Protein AF-A0A1Y5T0C6-F1 (afdb_monomer)

Radius of gyration: 20.42 Å; Cα contacts (8 Å, |Δi|>4): 173; chains: 1; bounding box: 46×63×39 Å

Sequence (103 aa):
MEWVVTASALERGVWTLRREDGETPPKIEIRHAHRHLSGIRTEIHGSALILSVELPREVLSDGLQSIHAVDGANGTTLASLHIAAGRATWPPSCRCYGMSSSF

Nearest PDB structures (foldseek):
  3rbs-assembly1_A  TM=3.785E-01  e=2.685E-02  Homo sapiens
  8bw0-assembly1_C  TM=4.000E-01  e=4.110E-01  Homo sapiens
  5iry-assembly1_B  TM=3.179E-01  e=2.515E-01  Homo sapiens
  4ymp-assembly1_A  TM=2.800E-01  e=3.892E-01  Bacillus anthracis

Organism: NCBI:txid315423

Structure (mmCIF, N/CA/C/O backbone):
data_AF-A0A1Y5T0C6-F1
#
_entry.id   AF-A0A1Y5T0C6-F1
#
loop_
_atom_site.group_PDB
_atom_site.id
_atom_site.type_symbol
_atom_site.label_atom_id
_atom_site.label_alt_id
_atom_site.label_comp_id
_atom_site.label_asym_id
_atom_site.label_entity_id
_atom_site.label_seq_id
_atom_site.pdbx_PDB_ins_code
_atom_site.Cartn_x
_atom_site.Cartn_y
_atom_site.Cartn_z
_atom_site.occupancy
_atom_site.B_iso_or_equiv
_atom_site.auth_seq_id
_atom_site.auth_comp_id
_atom_site.auth_asym_id
_atom_site.auth_atom_id
_atom_site.pdbx_PDB_model_num
ATOM 1 N N . MET A 1 1 ? -5.855 8.988 17.234 1.00 53.34 1 MET A N 1
ATOM 2 C CA . MET A 1 1 ? -5.560 7.541 17.230 1.00 53.34 1 MET A CA 1
ATOM 3 C C . MET A 1 1 ? -4.541 7.294 16.144 1.00 53.34 1 MET A C 1
ATOM 5 O O . MET A 1 1 ? -4.731 7.798 15.045 1.00 53.34 1 MET A O 1
ATOM 9 N N . GLU A 1 2 ? -3.454 6.611 16.477 1.00 63.22 2 GLU A N 1
ATOM 10 C CA . GLU A 1 2 ? -2.431 6.202 15.515 1.00 63.22 2 GLU A CA 1
ATOM 11 C C . GLU A 1 2 ? -2.986 5.058 14.662 1.00 63.22 2 GLU A C 1
ATOM 13 O O . GLU A 1 2 ? -3.586 4.120 15.190 1.00 63.22 2 GLU A O 1
ATOM 18 N N . TRP A 1 3 ? -2.870 5.167 13.342 1.00 70.50 3 TRP A N 1
ATOM 19 C CA . TRP A 1 3 ? -3.304 4.110 12.439 1.00 70.50 3 TRP A CA 1
ATOM 20 C C . TRP A 1 3 ? -2.139 3.147 12.217 1.00 70.50 3 TRP A C 1
ATOM 22 O O . TRP A 1 3 ? -1.104 3.552 11.698 1.00 70.50 3 TRP A O 1
ATOM 32 N N . VAL A 1 4 ? -2.296 1.883 12.612 1.00 78.06 4 VAL A N 1
ATOM 33 C CA . VAL A 1 4 ? -1.224 0.879 12.541 1.00 78.06 4 VAL A CA 1
ATOM 34 C C . VAL A 1 4 ? -1.656 -0.273 11.638 1.00 78.06 4 VAL A C 1
ATOM 36 O O . VAL A 1 4 ? -2.733 -0.844 11.814 1.00 78.06 4 VAL A O 1
ATOM 39 N N . VAL A 1 5 ? -0.809 -0.613 10.666 1.00 83.00 5 VAL A N 1
ATOM 40 C CA . VAL A 1 5 ? -0.978 -1.803 9.821 1.00 83.00 5 VAL A CA 1
ATOM 41 C C . VAL A 1 5 ? -0.591 -3.041 10.614 1.00 83.00 5 VAL A C 1
ATOM 43 O O . VAL A 1 5 ? 0.500 -3.100 11.175 1.00 83.00 5 VAL A O 1
ATOM 46 N N . THR A 1 6 ? -1.460 -4.049 10.625 1.00 87.25 6 THR A N 1
ATOM 47 C CA . THR A 1 6 ? -1.195 -5.336 11.282 1.00 87.25 6 THR A CA 1
ATOM 48 C C . THR A 1 6 ? -0.647 -6.384 10.318 1.00 87.25 6 THR A C 1
ATOM 50 O O . THR A 1 6 ? 0.097 -7.264 10.743 1.00 87.25 6 THR A O 1
ATOM 53 N N . ALA A 1 7 ? -0.961 -6.290 9.021 1.00 86.69 7 ALA A N 1
ATOM 54 C CA . ALA A 1 7 ? -0.344 -7.128 7.995 1.00 86.69 7 ALA A CA 1
ATOM 55 C C . ALA A 1 7 ? -0.292 -6.443 6.622 1.00 86.69 7 ALA A C 1
ATOM 57 O O . ALA A 1 7 ? -1.121 -5.592 6.301 1.00 86.69 7 ALA A O 1
ATOM 58 N N . SER A 1 8 ? 0.660 -6.859 5.785 1.00 90.62 8 SER A N 1
ATOM 59 C CA . SER A 1 8 ? 0.801 -6.393 4.402 1.00 90.62 8 SER A CA 1
ATOM 60 C C . SER A 1 8 ? 1.199 -7.536 3.472 1.00 90.62 8 SER A C 1
ATOM 62 O O . SER A 1 8 ? 2.104 -8.297 3.814 1.00 90.62 8 SER A O 1
ATOM 64 N N . ALA A 1 9 ? 0.589 -7.625 2.292 1.00 89.81 9 ALA A N 1
ATOM 65 C CA . ALA A 1 9 ? 0.890 -8.648 1.290 1.00 89.81 9 ALA A CA 1
ATOM 66 C C . ALA A 1 9 ? 0.854 -8.064 -0.127 1.00 89.81 9 ALA A C 1
ATOM 68 O O . ALA A 1 9 ? 0.048 -7.185 -0.408 1.00 89.81 9 ALA A O 1
ATOM 69 N N . LEU A 1 10 ? 1.715 -8.551 -1.023 1.00 88.25 10 LEU A N 1
ATOM 70 C CA . LEU A 1 10 ? 1.693 -8.214 -2.448 1.00 88.25 10 LEU A CA 1
ATOM 71 C C . LEU A 1 10 ? 1.466 -9.494 -3.251 1.00 88.25 10 LEU A C 1
ATOM 73 O O . LEU A 1 10 ? 2.343 -10.353 -3.305 1.00 88.25 10 LEU A O 1
ATOM 77 N N . GLU A 1 11 ? 0.318 -9.601 -3.913 1.00 88.50 11 GLU A N 1
ATOM 78 C CA . GLU A 1 11 ? -0.041 -10.776 -4.705 1.00 88.50 11 GLU A CA 1
ATOM 79 C C . GLU A 1 11 ? -0.582 -10.369 -6.071 1.00 88.50 11 GLU A C 1
ATOM 81 O O . GLU A 1 11 ? -1.512 -9.575 -6.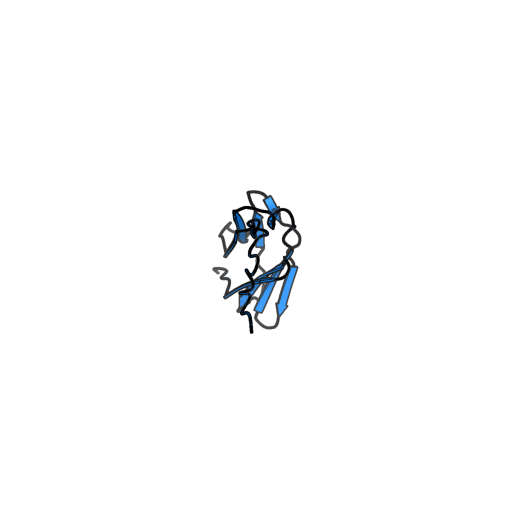176 1.00 88.50 11 GLU A O 1
ATOM 86 N N . ARG A 1 12 ? -0.011 -10.931 -7.146 1.00 86.44 12 ARG A N 1
ATOM 87 C CA . ARG A 1 12 ? -0.456 -10.692 -8.535 1.00 86.44 12 ARG A CA 1
ATOM 88 C C . ARG A 1 12 ? -0.607 -9.200 -8.894 1.00 86.44 12 ARG A C 1
ATOM 90 O O . ARG A 1 12 ? -1.495 -8.832 -9.653 1.00 86.44 12 ARG A O 1
ATOM 97 N N . GLY A 1 13 ? 0.266 -8.347 -8.352 1.00 85.94 13 GLY A N 1
ATOM 98 C CA . GLY A 1 13 ? 0.238 -6.897 -8.585 1.00 85.94 13 GLY A CA 1
ATOM 99 C C . GLY A 1 13 ? -0.767 -6.126 -7.725 1.00 85.94 13 GLY A C 1
ATOM 100 O O . GLY A 1 13 ? -0.892 -4.919 -7.891 1.00 85.94 13 GLY A O 1
ATOM 101 N N . VAL A 1 14 ? -1.452 -6.786 -6.791 1.00 90.00 14 VAL A N 1
ATOM 102 C CA . VAL A 1 14 ? -2.326 -6.144 -5.807 1.00 90.00 14 VAL A CA 1
ATOM 103 C C . VAL A 1 14 ? -1.604 -6.088 -4.473 1.00 90.00 14 VAL A C 1
ATOM 105 O O . VAL A 1 14 ? -1.229 -7.120 -3.915 1.00 90.00 14 VAL A O 1
ATOM 108 N N . TRP A 1 15 ? -1.385 -4.878 -3.971 1.00 92.31 15 TRP A N 1
ATOM 109 C CA . TRP A 1 15 ? -0.866 -4.660 -2.631 1.00 92.31 15 TRP A CA 1
ATOM 110 C C . TRP A 1 15 ? -2.024 -4.524 -1.650 1.00 92.31 15 TRP A C 1
ATOM 112 O O . TRP A 1 15 ? -2.878 -3.651 -1.807 1.00 92.31 15 TRP A O 1
ATOM 122 N N . THR A 1 16 ? -2.045 -5.386 -0.641 1.00 91.81 16 THR A N 1
ATOM 123 C CA . THR A 1 16 ? -3.076 -5.436 0.386 1.00 91.81 16 THR A CA 1
ATOM 124 C C . THR A 1 16 ? -2.492 -5.068 1.746 1.00 91.81 16 THR A C 1
ATOM 126 O O . THR A 1 16 ? -1.465 -5.608 2.158 1.00 91.81 16 THR A O 1
ATOM 129 N N . LEU A 1 17 ? -3.164 -4.167 2.459 1.00 90.56 17 LEU A N 1
ATOM 130 C CA . LEU A 1 17 ? -2.876 -3.777 3.835 1.00 90.56 17 LEU A CA 1
ATOM 131 C C . LEU A 1 17 ? -4.057 -4.164 4.716 1.00 90.56 17 LEU A C 1
ATOM 133 O O . LEU A 1 17 ? -5.204 -3.857 4.396 1.00 90.56 17 LEU A O 1
ATOM 137 N N . ARG A 1 18 ? -3.775 -4.815 5.839 1.00 89.81 18 ARG A N 1
ATOM 138 C CA . ARG A 1 18 ? -4.765 -5.204 6.838 1.00 89.81 18 ARG A CA 1
ATOM 139 C C . ARG A 1 18 ? -4.529 -4.423 8.118 1.00 89.81 18 ARG A C 1
ATOM 141 O O . ARG A 1 18 ? -3.389 -4.259 8.554 1.00 89.81 18 ARG A O 1
ATOM 148 N N . ARG A 1 19 ? -5.623 -3.996 8.732 1.00 85.69 19 ARG A N 1
ATOM 149 C CA . ARG A 1 19 ? -5.665 -3.448 10.082 1.00 85.69 19 ARG A CA 1
ATOM 150 C C . ARG A 1 19 ? -6.770 -4.145 10.872 1.00 85.69 19 ARG A C 1
ATOM 152 O O . ARG A 1 19 ? -7.854 -4.356 10.341 1.00 85.69 19 ARG A O 1
ATOM 159 N N . GLU A 1 20 ? -6.501 -4.450 12.135 1.00 85.62 20 GLU A N 1
ATOM 160 C CA . GLU A 1 20 ? -7.524 -4.879 13.097 1.00 85.62 20 GLU A CA 1
ATOM 161 C C . GLU A 1 20 ? -8.199 -3.657 13.752 1.00 85.62 20 GLU A C 1
ATOM 163 O O . GLU A 1 20 ? -7.611 -2.572 13.832 1.00 85.62 20 GLU A O 1
ATOM 168 N N . ASP A 1 21 ? -9.442 -3.830 14.198 1.00 78.31 21 ASP A N 1
ATOM 169 C CA . ASP A 1 21 ? -10.265 -2.812 14.872 1.00 78.31 21 ASP A CA 1
ATOM 170 C C . ASP A 1 21 ? -10.557 -1.570 14.009 1.00 78.31 21 ASP A C 1
ATOM 172 O O . ASP A 1 21 ? -10.407 -0.413 14.421 1.00 78.31 21 ASP A O 1
ATOM 176 N N . GLY A 1 22 ? -10.940 -1.807 12.753 1.00 64.75 22 GLY A N 1
ATOM 177 C CA . GLY A 1 22 ? -11.216 -0.761 11.773 1.00 64.75 22 GLY A CA 1
ATOM 178 C C . GLY A 1 22 ? -12.706 -0.482 11.589 1.00 64.75 22 GLY A C 1
ATOM 179 O O . GLY A 1 22 ? -13.316 -1.030 10.681 1.00 64.75 22 GLY A O 1
ATOM 180 N N . GLU A 1 23 ? -13.278 0.416 12.394 1.00 62.97 23 GLU A N 1
ATOM 181 C CA . GLU A 1 23 ? -14.681 0.853 12.242 1.00 62.97 23 GLU A CA 1
ATOM 182 C C . GLU A 1 23 ? -14.849 1.976 11.202 1.00 62.97 23 GLU A C 1
ATOM 184 O O . GLU A 1 23 ? -15.901 2.127 10.586 1.00 62.97 23 GLU A O 1
ATOM 189 N N . THR A 1 24 ? -13.805 2.782 10.979 1.00 67.56 24 THR A N 1
ATOM 190 C CA . THR A 1 24 ? -13.814 3.862 9.983 1.00 67.56 24 THR A CA 1
ATOM 191 C C . THR A 1 24 ? -12.511 3.859 9.187 1.00 67.56 24 THR A C 1
ATOM 193 O O . THR A 1 24 ? -11.430 3.957 9.783 1.00 67.56 24 THR A O 1
ATOM 196 N N . PRO A 1 25 ? -12.572 3.758 7.848 1.00 67.25 25 PRO A N 1
ATOM 197 C CA . PRO A 1 25 ? -11.381 3.854 7.025 1.00 67.25 25 PRO A CA 1
ATOM 198 C C . PRO A 1 25 ? -10.824 5.281 7.075 1.00 67.25 25 PRO A C 1
ATOM 200 O O . PRO A 1 25 ? -11.552 6.222 6.748 1.00 67.25 25 PRO A O 1
ATOM 203 N N . PRO A 1 26 ? -9.554 5.489 7.467 1.00 71.12 26 PRO A N 1
ATOM 204 C CA . PRO A 1 26 ? -8.937 6.796 7.290 1.00 71.12 26 PRO A CA 1
ATOM 205 C C . PRO A 1 26 ? -8.783 7.097 5.798 1.00 71.12 26 PRO A C 1
ATOM 207 O O . PRO A 1 26 ? -8.769 6.203 4.945 1.00 71.12 26 PRO A O 1
ATOM 210 N N . LYS A 1 27 ? -8.615 8.377 5.480 1.00 81.19 27 LYS A N 1
ATOM 211 C CA . LYS A 1 27 ? -8.243 8.795 4.134 1.00 81.19 27 LYS A CA 1
ATOM 212 C C . LYS A 1 27 ? -6.810 8.332 3.878 1.00 81.19 27 LYS A C 1
ATOM 214 O O . LYS A 1 27 ? -5.890 8.913 4.431 1.00 81.19 27 LYS A O 1
ATOM 219 N N . ILE A 1 28 ? -6.620 7.290 3.076 1.00 83.94 28 ILE A N 1
ATOM 220 C CA . ILE A 1 28 ? -5.285 6.769 2.752 1.00 83.94 28 ILE A CA 1
ATOM 221 C C . ILE A 1 28 ? -4.896 7.222 1.360 1.00 83.94 28 ILE A C 1
ATOM 223 O O . ILE A 1 28 ? -5.696 7.178 0.428 1.00 83.94 28 ILE A O 1
ATOM 227 N N . GLU A 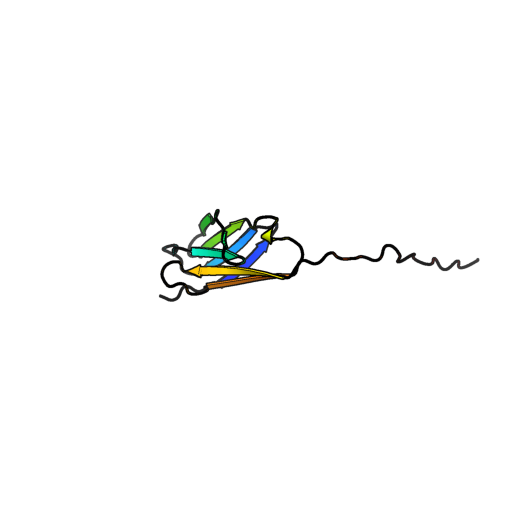1 29 ? -3.649 7.650 1.234 1.00 86.94 29 GLU A N 1
ATOM 228 C CA . GLU A 1 29 ? -3.018 7.983 -0.029 1.00 86.94 29 GLU A CA 1
ATOM 229 C C . GLU A 1 29 ? -1.873 7.010 -0.283 1.00 86.94 29 GLU A C 1
ATOM 231 O O . GLU A 1 29 ? -1.040 6.766 0.589 1.00 86.94 29 GLU A O 1
ATOM 236 N N . ILE A 1 30 ? -1.808 6.471 -1.498 1.00 88.12 30 ILE A N 1
ATOM 237 C CA . ILE A 1 30 ? -0.674 5.661 -1.929 1.00 88.12 30 ILE A CA 1
ATOM 238 C C . ILE A 1 30 ? 0.232 6.530 -2.781 1.00 88.12 30 ILE A C 1
ATOM 240 O O . ILE A 1 30 ? -0.214 7.133 -3.759 1.00 88.12 30 ILE A O 1
ATOM 244 N N . ARG A 1 31 ? 1.510 6.588 -2.413 1.00 87.62 31 ARG A N 1
ATOM 245 C CA . ARG A 1 31 ? 2.519 7.399 -3.088 1.00 87.62 31 ARG A CA 1
ATOM 246 C C . ARG A 1 31 ? 3.627 6.536 -3.667 1.00 87.62 31 ARG A C 1
ATOM 248 O O . ARG A 1 31 ? 4.171 5.676 -2.982 1.00 87.62 31 ARG A O 1
ATOM 255 N N . HIS A 1 32 ? 4.002 6.825 -4.908 1.00 85.81 32 HIS A N 1
ATOM 256 C CA . HIS A 1 32 ? 5.148 6.239 -5.604 1.00 85.81 32 HIS A CA 1
ATOM 257 C C . HIS A 1 32 ? 5.921 7.349 -6.318 1.00 85.81 32 HIS A C 1
ATOM 259 O O . HIS A 1 32 ? 5.330 8.079 -7.107 1.00 85.81 32 HIS A O 1
ATOM 265 N N . ALA A 1 33 ? 7.214 7.515 -6.014 1.00 75.38 33 ALA A N 1
ATOM 266 C CA . ALA A 1 33 ? 8.106 8.483 -6.673 1.00 75.38 33 ALA A CA 1
ATOM 267 C C . ALA A 1 33 ? 7.475 9.881 -6.916 1.00 75.38 33 ALA A C 1
ATOM 269 O O . ALA A 1 33 ? 7.543 10.429 -8.015 1.00 75.38 33 ALA A O 1
ATOM 270 N N . HIS A 1 34 ? 6.835 10.448 -5.882 1.00 74.56 34 HIS A N 1
ATOM 271 C CA . HIS A 1 34 ? 6.102 11.733 -5.888 1.00 74.56 34 HIS A CA 1
ATOM 272 C C . HIS A 1 34 ? 4.751 11.765 -6.626 1.00 74.56 34 HIS A C 1
ATOM 274 O O . HIS A 1 34 ? 4.128 12.822 -6.714 1.00 74.56 34 HIS A O 1
ATOM 280 N N . ARG A 1 35 ? 4.255 10.629 -7.118 1.00 81.50 35 ARG A N 1
ATOM 281 C CA . ARG A 1 35 ? 2.918 10.489 -7.710 1.00 81.50 35 ARG A CA 1
ATOM 282 C C . ARG A 1 35 ? 1.954 9.809 -6.754 1.00 81.50 35 ARG A C 1
ATOM 284 O O . ARG A 1 35 ? 2.345 8.955 -5.964 1.00 81.50 35 ARG A O 1
ATOM 291 N N . HIS A 1 36 ? 0.684 10.180 -6.869 1.00 83.00 36 HIS A N 1
ATOM 292 C CA . HIS A 1 36 ? -0.412 9.517 -6.175 1.00 83.00 36 HIS A CA 1
ATOM 293 C C . HIS A 1 36 ? -0.939 8.386 -7.057 1.00 83.00 36 HIS A C 1
ATOM 295 O O . HIS A 1 36 ? -1.212 8.604 -8.239 1.00 83.00 36 HIS A O 1
ATOM 301 N N . LEU A 1 37 ? -1.080 7.193 -6.486 1.00 82.69 37 LEU A N 1
ATOM 302 C CA . LEU A 1 37 ? -1.757 6.078 -7.135 1.00 82.69 37 LEU A CA 1
ATOM 303 C C . LEU A 1 37 ? -3.240 6.118 -6.757 1.00 82.69 37 LEU A C 1
ATOM 305 O 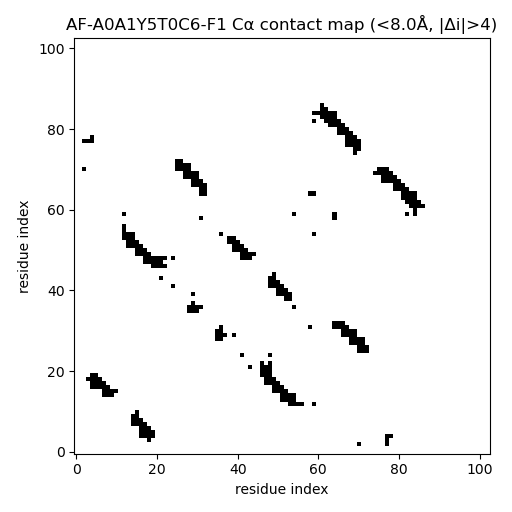O . LEU A 1 37 ? -3.596 6.212 -5.581 1.00 82.69 37 LEU A O 1
ATOM 309 N N . SER A 1 38 ? -4.102 6.088 -7.769 1.00 79.69 38 SER A N 1
ATOM 310 C CA . SER A 1 38 ? -5.551 5.955 -7.619 1.00 79.69 38 SER A CA 1
ATOM 311 C C . SER A 1 38 ? -5.960 4.476 -7.615 1.00 79.69 38 SER A C 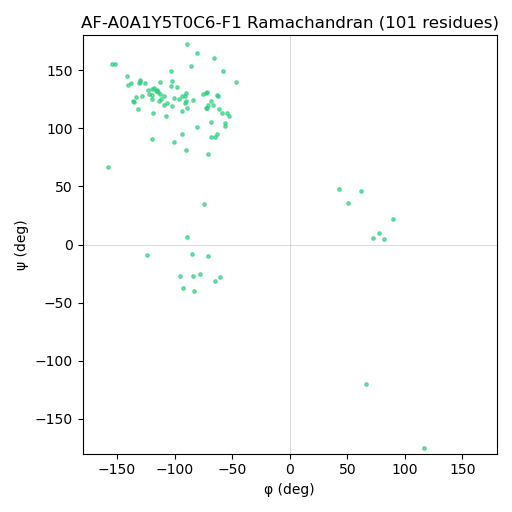1
ATOM 313 O O . SER A 1 38 ? -5.139 3.596 -7.858 1.00 79.69 38 SER A O 1
ATOM 315 N N . GLY A 1 39 ? -7.233 4.188 -7.325 1.00 79.56 39 GLY A N 1
ATOM 316 C CA . GLY A 1 39 ? -7.751 2.812 -7.354 1.00 79.56 39 GLY A CA 1
ATOM 317 C C . GLY A 1 39 ? -7.627 2.051 -6.032 1.00 79.56 39 GLY A C 1
ATOM 318 O O . GLY A 1 39 ? -7.658 0.824 -6.026 1.00 79.56 39 GLY A O 1
ATOM 319 N N . ILE A 1 40 ? -7.509 2.770 -4.913 1.00 85.31 40 ILE A N 1
ATOM 320 C CA . ILE A 1 40 ? -7.568 2.180 -3.574 1.00 85.31 40 ILE A CA 1
ATOM 321 C C . ILE A 1 40 ? -8.985 1.648 -3.349 1.00 85.31 40 ILE A C 1
ATOM 323 O O . ILE A 1 40 ? -9.955 2.407 -3.387 1.00 85.31 40 ILE A O 1
ATOM 327 N N . ARG A 1 41 ? -9.099 0.344 -3.114 1.00 88.62 41 ARG A N 1
ATOM 328 C CA . ARG A 1 41 ? -10.330 -0.310 -2.675 1.00 88.62 41 ARG A CA 1
ATOM 329 C C . ARG A 1 41 ? -10.236 -0.582 -1.188 1.00 88.62 41 ARG A C 1
ATOM 331 O O . ARG A 1 41 ? -9.185 -0.988 -0.697 1.00 88.62 41 ARG A O 1
ATOM 338 N N . THR A 1 42 ? -11.346 -0.400 -0.494 1.00 86.94 42 THR A N 1
ATOM 339 C CA . THR A 1 42 ? -11.416 -0.604 0.948 1.00 86.94 42 THR A CA 1
ATOM 340 C C . THR A 1 42 ? -12.580 -1.518 1.262 1.00 86.94 42 THR A C 1
ATOM 342 O O . THR A 1 42 ? -13.703 -1.261 0.835 1.00 86.94 42 THR A O 1
ATOM 345 N N . GLU A 1 43 ? -12.311 -2.570 2.020 1.00 88.69 43 GLU A N 1
ATOM 346 C CA . GLU A 1 43 ? -13.288 -3.569 2.426 1.00 88.69 43 GLU A CA 1
ATOM 347 C C . GLU A 1 43 ? -13.211 -3.779 3.935 1.00 88.69 43 GLU A C 1
ATOM 349 O O . GLU A 1 43 ? -12.129 -3.779 4.522 1.00 88.69 43 GLU A O 1
ATOM 354 N N . ILE A 1 44 ? -14.366 -3.967 4.567 1.00 86.38 44 ILE A N 1
ATOM 355 C CA . ILE A 1 44 ? -14.462 -4.290 5.991 1.00 86.38 44 ILE A CA 1
ATOM 356 C C . ILE A 1 44 ? -14.856 -5.761 6.098 1.00 86.38 44 ILE A C 1
ATOM 358 O O . ILE A 1 44 ? -15.896 -6.171 5.585 1.00 86.38 44 ILE A O 1
ATOM 362 N N . HIS A 1 45 ? -14.020 -6.547 6.768 1.00 84.81 45 HIS A N 1
ATOM 363 C CA . HIS A 1 45 ? -14.204 -7.977 7.002 1.00 84.81 45 HIS A CA 1
ATOM 364 C C . HIS A 1 45 ? -14.261 -8.230 8.510 1.00 84.81 45 HIS A C 1
ATOM 366 O O . HIS A 1 45 ? -13.237 -8.427 9.166 1.00 84.81 45 HIS A O 1
ATOM 372 N N . GLY A 1 46 ? -15.471 -8.198 9.074 1.00 85.56 46 GLY A N 1
ATOM 373 C CA . GLY A 1 46 ? -15.671 -8.284 10.523 1.00 85.56 46 GLY A CA 1
ATOM 374 C C . GLY A 1 46 ? -15.106 -7.051 11.231 1.00 85.56 46 GLY A C 1
ATOM 375 O O . GLY A 1 46 ? -15.533 -5.937 10.946 1.00 85.56 46 GLY A O 1
ATOM 376 N N . SER A 1 47 ? -14.140 -7.250 12.131 1.00 84.06 47 SER A N 1
ATOM 377 C CA . SER A 1 47 ? -13.393 -6.174 12.804 1.00 84.06 47 SER A CA 1
ATOM 378 C C . SER A 1 47 ? -12.202 -5.656 11.993 1.00 84.06 47 SER A C 1
ATOM 380 O O . SER A 1 47 ? -11.580 -4.668 12.384 1.00 84.06 47 SER A O 1
ATOM 382 N N . ALA A 1 48 ? -11.852 -6.312 10.884 1.00 86.12 48 ALA A N 1
ATOM 383 C CA . ALA A 1 48 ? -10.662 -5.981 10.119 1.00 86.12 48 ALA A CA 1
ATOM 384 C C . ALA A 1 48 ? -10.976 -5.080 8.924 1.00 86.12 48 ALA A C 1
ATOM 386 O O . ALA A 1 48 ? -11.894 -5.337 8.146 1.00 86.12 48 ALA A O 1
ATOM 387 N N . LEU A 1 49 ? -10.146 -4.060 8.736 1.00 88.31 49 LEU A N 1
ATOM 388 C CA . LEU A 1 49 ? -10.134 -3.216 7.552 1.00 88.31 49 LEU A CA 1
ATOM 389 C C . LEU A 1 49 ? -9.066 -3.721 6.584 1.00 88.31 49 LEU A C 1
ATOM 391 O O . LEU A 1 49 ? -7.893 -3.831 6.948 1.00 88.31 49 LEU A O 1
ATOM 395 N N . ILE A 1 50 ? -9.468 -3.995 5.349 1.00 90.12 50 ILE A N 1
ATOM 396 C CA . ILE A 1 50 ? -8.591 -4.426 4.266 1.00 90.12 50 ILE A CA 1
ATOM 397 C C . ILE A 1 50 ? -8.558 -3.335 3.201 1.00 90.12 50 ILE A C 1
ATOM 399 O O . ILE A 1 50 ? -9.585 -2.941 2.657 1.00 90.12 50 ILE A O 1
ATOM 403 N N . LEU A 1 51 ? -7.363 -2.854 2.887 1.00 89.81 51 LEU A N 1
ATOM 404 C CA . LEU A 1 51 ? -7.111 -1.909 1.806 1.00 89.81 51 LEU A CA 1
ATOM 405 C C . LEU A 1 51 ? -6.372 -2.639 0.703 1.00 89.81 51 LEU A C 1
ATOM 407 O O . LEU A 1 51 ? -5.345 -3.249 0.971 1.00 89.81 51 LEU A O 1
ATOM 411 N N . SER A 1 52 ? -6.873 -2.560 -0.519 1.00 91.56 52 SER A N 1
ATOM 412 C CA . SER A 1 52 ? -6.274 -3.195 -1.687 1.00 91.56 52 SER A CA 1
ATOM 413 C C . SER A 1 52 ? -5.987 -2.159 -2.758 1.00 91.56 52 SER A C 1
ATOM 415 O O . SER A 1 52 ? -6.827 -1.316 -3.070 1.00 91.56 52 SER A O 1
ATOM 417 N N . VAL A 1 53 ? -4.788 -2.220 -3.319 1.00 90.81 53 VAL A N 1
ATOM 418 C CA . VAL A 1 53 ? -4.286 -1.258 -4.296 1.00 90.81 53 VAL A CA 1
ATOM 419 C C . VAL A 1 53 ? -3.702 -2.033 -5.457 1.00 90.81 53 VAL A C 1
ATOM 421 O O . VAL A 1 53 ? -2.723 -2.761 -5.301 1.00 90.81 53 VAL A O 1
ATOM 424 N N . GLU A 1 54 ? -4.297 -1.867 -6.630 1.00 90.00 54 GLU A N 1
ATOM 425 C CA . GLU A 1 54 ? -3.722 -2.379 -7.869 1.00 90.00 54 GLU A CA 1
ATOM 426 C C . GLU A 1 54 ? -2.510 -1.519 -8.239 1.00 90.00 54 GLU A C 1
ATOM 428 O O . GLU A 1 54 ? -2.623 -0.312 -8.462 1.00 90.00 54 GLU A O 1
ATOM 433 N N . LEU A 1 55 ? -1.329 -2.136 -8.265 1.00 86.69 55 LEU A N 1
ATOM 434 C CA . LEU A 1 55 ? -0.101 -1.458 -8.642 1.00 86.69 55 LEU A CA 1
ATOM 435 C C . LEU A 1 55 ? 0.030 -1.451 -10.170 1.00 86.69 55 LEU A C 1
ATOM 437 O O . LEU A 1 55 ? 0.024 -2.521 -10.788 1.00 86.69 55 LEU A O 1
ATOM 441 N N . PRO A 1 56 ? 0.189 -0.270 -10.794 1.00 83.69 56 PRO A N 1
ATOM 442 C CA . PRO A 1 56 ? 0.422 -0.176 -12.226 1.00 83.69 56 PRO A CA 1
ATOM 443 C C . PRO A 1 56 ? 1.678 -0.950 -12.632 1.00 83.69 56 PRO A C 1
ATOM 445 O O . PRO A 1 56 ? 2.656 -1.019 -11.883 1.00 83.69 56 PRO A O 1
ATOM 448 N N . ARG A 1 57 ? 1.701 -1.488 -13.853 1.00 81.19 57 ARG A N 1
ATOM 449 C CA . ARG A 1 57 ? 2.856 -2.250 -14.356 1.00 81.19 57 ARG A CA 1
ATOM 450 C C . ARG A 1 57 ? 4.135 -1.408 -14.390 1.00 81.19 57 ARG A C 1
ATOM 452 O O . ARG A 1 57 ? 5.231 -1.942 -14.233 1.00 81.19 57 ARG A O 1
ATOM 459 N N . GLU A 1 58 ? 4.001 -0.097 -14.552 1.00 77.38 58 GLU A N 1
ATOM 460 C CA . GLU A 1 58 ? 5.109 0.859 -14.527 1.00 77.38 58 GLU A CA 1
ATOM 461 C C . GLU A 1 58 ? 5.768 0.918 -13.141 1.00 77.38 58 GLU A C 1
ATOM 463 O O . GLU A 1 58 ? 6.978 1.096 -13.040 1.00 77.38 58 GLU A O 1
ATOM 468 N N . VAL A 1 59 ? 4.990 0.704 -12.075 1.00 78.44 59 VAL A N 1
ATOM 469 C CA . VAL A 1 59 ? 5.472 0.624 -10.686 1.00 78.44 59 VAL A CA 1
ATOM 470 C C . VAL A 1 59 ? 6.116 -0.736 -10.394 1.00 78.44 59 VAL A C 1
ATOM 472 O O . VAL A 1 59 ? 6.985 -0.839 -9.536 1.00 78.44 59 VAL A O 1
ATOM 475 N N . LEU A 1 60 ? 5.726 -1.777 -11.131 1.00 76.25 60 LEU A N 1
ATOM 476 C CA . LEU A 1 60 ? 6.291 -3.129 -11.039 1.00 76.25 60 LEU A CA 1
ATOM 477 C C . LEU A 1 60 ? 7.495 -3.354 -11.976 1.00 76.25 60 LEU A C 1
ATOM 479 O O . LEU A 1 60 ? 7.950 -4.487 -12.127 1.00 76.25 60 LEU A O 1
ATOM 483 N N . SER A 1 61 ? 7.973 -2.309 -12.657 1.00 74.94 61 SER A N 1
ATOM 484 C CA . SER A 1 61 ? 9.064 -2.401 -13.636 1.00 74.94 61 SER A CA 1
ATOM 485 C C . SER A 1 61 ? 10.454 -2.427 -12.985 1.00 74.94 61 SER A C 1
ATOM 487 O O . SER A 1 61 ? 10.603 -2.096 -11.810 1.00 74.94 61 SER A O 1
ATOM 489 N N . ASP A 1 62 ? 11.463 -2.831 -13.771 1.00 63.66 62 ASP A N 1
ATOM 490 C CA . ASP A 1 62 ? 12.859 -3.020 -13.346 1.00 63.66 62 ASP A CA 1
ATOM 491 C C . ASP A 1 62 ? 13.408 -1.847 -12.507 1.00 63.66 62 ASP A C 1
ATOM 493 O O . ASP A 1 62 ? 13.180 -0.669 -12.794 1.00 63.66 62 ASP A O 1
ATOM 497 N N . GLY A 1 63 ? 14.180 -2.188 -11.477 1.00 75.06 63 GLY A N 1
ATOM 498 C CA . GLY A 1 63 ? 14.766 -1.276 -10.502 1.00 75.06 63 GLY A CA 1
ATOM 499 C C . GLY A 1 63 ? 14.253 -1.498 -9.077 1.00 75.06 63 GLY A C 1
ATOM 500 O O . GLY A 1 63 ? 13.501 -2.427 -8.785 1.00 75.06 63 GLY A O 1
ATOM 501 N N . LEU A 1 64 ? 14.690 -0.622 -8.170 1.00 81.69 64 LEU A N 1
ATOM 502 C CA . LEU A 1 64 ? 14.162 -0.539 -6.811 1.00 81.69 64 LEU A CA 1
ATOM 503 C C . LEU A 1 64 ? 13.053 0.514 -6.776 1.00 81.69 64 LEU A C 1
ATOM 505 O O . LEU A 1 64 ? 13.314 1.699 -6.976 1.00 81.69 64 LEU A O 1
ATOM 509 N N . GLN A 1 65 ? 11.828 0.077 -6.507 1.00 84.69 65 GL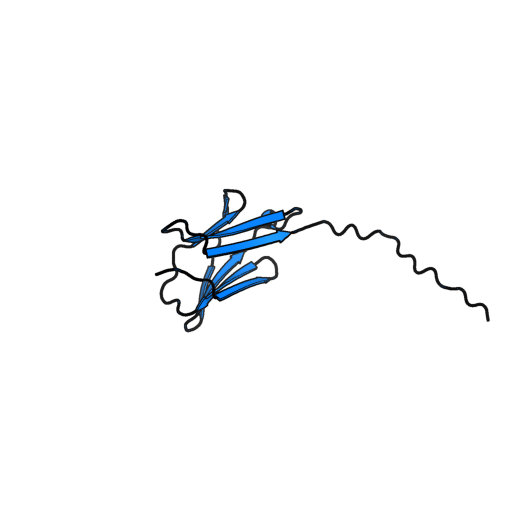N A N 1
ATOM 510 C CA . GLN A 1 65 ? 10.649 0.930 -6.425 1.00 84.69 65 GLN A CA 1
ATOM 511 C C . GLN A 1 65 ? 10.147 0.963 -4.982 1.00 84.69 65 GLN A C 1
ATOM 513 O O . GLN A 1 65 ? 9.960 -0.082 -4.361 1.00 84.69 65 GLN A O 1
ATOM 518 N N . SER A 1 66 ? 9.927 2.163 -4.449 1.00 87.69 66 SER A N 1
ATOM 519 C CA . SER A 1 66 ? 9.403 2.372 -3.095 1.00 87.69 66 SER A CA 1
ATOM 520 C C . SER A 1 66 ? 8.004 2.963 -3.174 1.00 87.69 66 SER A C 1
ATOM 522 O O . SER A 1 66 ? 7.789 3.997 -3.813 1.00 87.69 66 SER A O 1
ATOM 524 N N . ILE A 1 67 ? 7.056 2.294 -2.531 1.00 88.81 67 ILE A N 1
ATOM 525 C CA . ILE A 1 67 ? 5.652 2.682 -2.469 1.00 88.81 67 ILE A CA 1
ATOM 526 C C . ILE A 1 67 ? 5.304 2.897 -1.003 1.00 88.81 67 ILE A C 1
ATOM 528 O O . ILE A 1 67 ? 5.635 2.072 -0.155 1.00 88.81 67 ILE A O 1
ATOM 532 N N . HIS A 1 68 ? 4.624 3.995 -0.704 1.00 90.38 68 HIS A N 1
ATOM 533 C CA . HIS A 1 68 ? 4.266 4.368 0.657 1.00 90.38 68 HIS A CA 1
ATOM 534 C C . HIS A 1 68 ? 2.756 4.517 0.772 1.00 90.38 68 HIS A C 1
ATOM 536 O O . HIS A 1 68 ? 2.139 5.225 -0.022 1.00 90.38 68 HIS A O 1
ATOM 542 N N . ALA A 1 69 ? 2.171 3.871 1.774 1.00 88.56 69 ALA A N 1
ATOM 543 C CA . ALA A 1 69 ? 0.823 4.161 2.226 1.00 88.56 69 ALA A CA 1
ATOM 544 C C . ALA A 1 69 ? 0.908 5.235 3.305 1.00 88.56 69 ALA A C 1
ATOM 546 O O . ALA A 1 69 ? 1.619 5.067 4.296 1.00 88.56 69 ALA A O 1
ATOM 547 N N . VAL A 1 70 ? 0.213 6.342 3.091 1.00 88.62 70 VAL A N 1
ATOM 548 C CA . VAL A 1 70 ? 0.291 7.545 3.915 1.00 88.62 70 VAL A CA 1
ATOM 549 C C . VAL A 1 70 ? -1.110 7.911 4.384 1.00 88.62 70 VAL A C 1
ATOM 551 O O . VAL A 1 70 ? -2.070 7.827 3.617 1.00 88.62 70 VAL A O 1
ATOM 554 N N . ASP A 1 71 ? -1.237 8.325 5.638 1.00 85.12 71 ASP A N 1
ATOM 555 C CA . ASP A 1 71 ? -2.468 8.915 6.151 1.00 85.12 71 ASP A CA 1
ATOM 556 C C . ASP A 1 71 ? -2.633 10.320 5.557 1.00 85.12 71 ASP A C 1
ATOM 558 O O . ASP A 1 71 ? -1.813 11.214 5.753 1.00 85.12 71 ASP A O 1
ATOM 562 N N . GLY A 1 72 ? -3.700 10.515 4.791 1.00 80.44 72 GLY A N 1
ATOM 563 C CA . GLY A 1 72 ? -4.019 11.766 4.117 1.00 80.44 72 GLY A CA 1
ATOM 564 C C . GLY A 1 72 ? -4.464 12.887 5.059 1.00 80.44 72 GLY A C 1
ATOM 565 O O . GLY A 1 72 ? -4.593 14.021 4.602 1.00 80.44 72 GLY A O 1
ATOM 566 N N . ALA A 1 73 ? -4.717 12.611 6.343 1.00 81.62 73 ALA A N 1
ATOM 567 C CA . ALA A 1 73 ? -5.052 13.636 7.330 1.00 81.62 73 ALA A CA 1
ATOM 568 C C . ALA A 1 73 ? -3.808 14.322 7.916 1.00 81.62 73 ALA A C 1
ATOM 570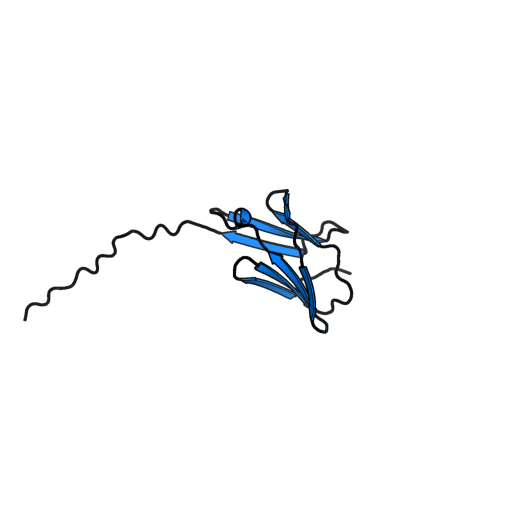 O O . ALA A 1 73 ? -3.821 15.534 8.126 1.00 81.62 73 ALA A O 1
ATOM 571 N N . ASN A 1 74 ? -2.743 13.563 8.189 1.00 81.31 74 ASN A N 1
ATOM 572 C CA . ASN A 1 74 ? -1.547 14.050 8.895 1.00 81.31 74 ASN A CA 1
ATOM 573 C C . ASN A 1 74 ? -0.230 13.843 8.122 1.00 81.31 74 ASN A C 1
ATOM 575 O O . ASN A 1 74 ? 0.798 14.378 8.528 1.00 81.31 74 ASN A O 1
ATOM 579 N N . GLY A 1 75 ? -0.242 13.108 7.010 1.00 81.56 75 GLY A N 1
ATOM 580 C CA . GLY A 1 75 ? 0.944 12.814 6.208 1.00 81.56 75 GLY A CA 1
ATOM 581 C C . GLY A 1 75 ? 1.856 11.727 6.784 1.00 81.56 75 GLY A C 1
ATOM 582 O O . GLY A 1 75 ? 2.960 11.544 6.273 1.00 81.56 75 GLY A O 1
ATOM 583 N N . THR A 1 76 ? 1.429 11.004 7.820 1.00 84.81 76 THR A N 1
ATOM 584 C CA . THR A 1 76 ? 2.212 9.930 8.437 1.00 84.81 76 THR A CA 1
ATOM 585 C C . THR A 1 76 ? 2.272 8.707 7.531 1.00 84.81 76 THR A C 1
ATOM 587 O O . THR A 1 76 ? 1.245 8.220 7.058 1.00 84.81 76 THR A O 1
ATOM 590 N N . THR A 1 77 ? 3.473 8.170 7.315 1.00 87.38 77 THR A N 1
ATOM 591 C CA . THR A 1 77 ? 3.648 6.896 6.610 1.00 87.38 77 THR A CA 1
ATOM 592 C C . THR A 1 77 ? 3.173 5.745 7.487 1.00 87.38 77 THR A C 1
ATOM 594 O O . THR A 1 77 ? 3.715 5.507 8.561 1.00 87.38 77 THR A O 1
ATOM 597 N N . LEU A 1 78 ? 2.184 5.011 6.994 1.00 86.69 78 LEU A N 1
ATOM 598 C CA . LEU A 1 78 ? 1.545 3.893 7.677 1.00 86.69 78 LEU A CA 1
ATOM 599 C C . LEU A 1 78 ? 2.193 2.552 7.327 1.00 86.69 78 LEU A C 1
ATOM 601 O O . LEU A 1 78 ? 2.324 1.671 8.170 1.00 86.69 78 LEU A O 1
ATOM 605 N N . ALA A 1 79 ? 2.592 2.396 6.064 1.00 87.38 79 ALA A N 1
ATOM 606 C CA . ALA A 1 79 ? 3.320 1.234 5.574 1.00 87.38 79 ALA A CA 1
ATOM 607 C C . ALA A 1 79 ? 4.159 1.604 4.354 1.00 87.38 79 ALA A C 1
ATOM 609 O O . ALA A 1 79 ? 3.852 2.551 3.628 1.00 87.38 79 ALA A O 1
ATOM 610 N N . SER A 1 80 ? 5.214 0.831 4.118 1.00 88.69 80 SER A N 1
ATOM 611 C CA . SER A 1 80 ? 6.057 0.962 2.933 1.00 88.69 80 SER A CA 1
ATOM 612 C C . SER A 1 80 ? 6.257 -0.401 2.288 1.00 88.69 80 SER A C 1
ATOM 614 O O . SER A 1 80 ? 6.450 -1.398 2.979 1.00 88.69 80 SER A O 1
ATOM 616 N N . LEU A 1 81 ? 6.212 -0.434 0.963 1.00 87.69 81 LEU A N 1
ATOM 617 C CA . LEU A 1 81 ? 6.500 -1.596 0.140 1.00 87.69 81 LEU A CA 1
ATOM 618 C C . LEU A 1 81 ? 7.682 -1.258 -0.762 1.00 87.69 81 LEU A C 1
ATOM 62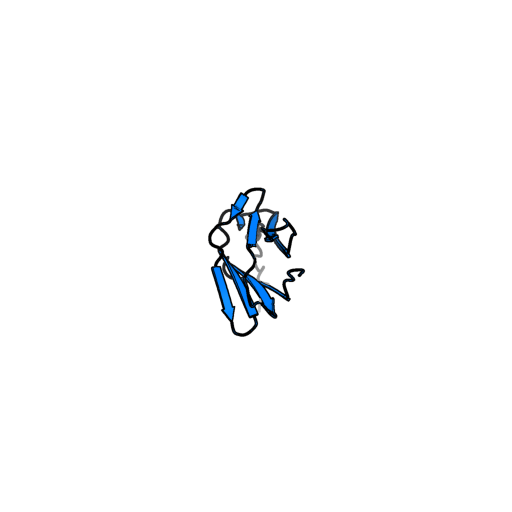0 O O . LEU A 1 81 ? 7.646 -0.283 -1.512 1.00 87.69 81 LEU A O 1
ATOM 624 N N . HIS A 1 82 ? 8.717 -2.089 -0.698 1.00 86.69 82 HIS A N 1
ATOM 625 C CA . HIS A 1 82 ? 9.876 -1.994 -1.572 1.00 86.69 82 HIS A CA 1
ATOM 626 C C . HIS A 1 82 ? 9.858 -3.166 -2.544 1.00 86.69 82 HIS A C 1
ATOM 628 O O . HIS A 1 82 ? 9.881 -4.325 -2.134 1.00 86.69 82 HIS A O 1
ATOM 634 N N . ILE A 1 83 ? 9.811 -2.855 -3.834 1.00 81.75 83 ILE A N 1
ATOM 635 C CA . ILE A 1 83 ? 9.841 -3.834 -4.912 1.00 81.75 83 ILE A CA 1
ATOM 636 C C . ILE A 1 83 ? 11.211 -3.728 -5.565 1.00 81.75 83 ILE A C 1
ATOM 638 O O . ILE A 1 83 ? 11.526 -2.726 -6.202 1.00 81.75 83 ILE A O 1
ATOM 642 N N . ALA A 1 84 ? 12.035 -4.754 -5.383 1.00 81.12 84 ALA A N 1
ATOM 643 C CA . ALA A 1 84 ? 13.266 -4.919 -6.137 1.00 81.12 84 ALA A CA 1
ATOM 644 C C . ALA A 1 84 ? 12.961 -5.810 -7.345 1.00 81.12 84 ALA A C 1
ATOM 646 O O . ALA A 1 84 ? 12.942 -7.036 -7.235 1.00 81.12 84 ALA A O 1
ATOM 647 N N . ALA A 1 85 ? 12.674 -5.189 -8.485 1.00 72.75 85 ALA A N 1
ATOM 648 C CA . ALA A 1 85 ? 12.541 -5.886 -9.753 1.00 72.75 85 ALA A CA 1
ATOM 649 C C . ALA A 1 85 ? 13.892 -5.848 -10.469 1.00 72.75 85 ALA A C 1
ATOM 651 O O . ALA A 1 85 ? 14.508 -4.798 -10.633 1.00 72.75 85 ALA A O 1
ATOM 652 N N . GLY A 1 86 ? 14.382 -7.004 -10.885 1.00 63.12 86 GLY A N 1
ATOM 653 C CA . GLY A 1 86 ? 15.553 -7.094 -11.735 1.00 63.12 86 GLY A CA 1
ATOM 654 C C . GLY A 1 86 ? 15.299 -8.141 -12.794 1.00 63.12 86 GLY A C 1
ATOM 655 O O . GLY A 1 86 ? 14.775 -9.217 -12.496 1.00 63.12 86 GLY A O 1
ATOM 656 N N . ARG A 1 87 ? 15.709 -7.853 -14.029 1.00 58.97 87 ARG A N 1
ATOM 657 C CA . ARG A 1 87 ? 15.857 -8.883 -15.050 1.00 58.97 87 ARG A CA 1
ATOM 658 C C . ARG A 1 87 ? 16.730 -9.994 -14.474 1.00 58.97 87 ARG A C 1
ATOM 660 O O . ARG A 1 87 ? 17.931 -9.810 -14.289 1.00 58.97 87 ARG A O 1
ATOM 667 N N . ALA A 1 88 ? 16.134 -11.157 -14.228 1.00 54.97 88 ALA A N 1
ATOM 668 C CA . ALA A 1 88 ? 16.898 -12.378 -14.066 1.00 54.97 88 ALA A CA 1
ATOM 669 C C . ALA A 1 88 ? 17.589 -12.628 -15.409 1.00 54.97 88 ALA A C 1
ATOM 671 O O . ALA A 1 88 ? 16.999 -13.174 -16.342 1.00 54.97 88 ALA A O 1
ATOM 672 N N . THR A 1 89 ? 18.834 -12.181 -15.544 1.00 52.22 89 THR A N 1
ATOM 673 C CA . THR A 1 89 ? 19.708 -12.654 -16.609 1.00 52.22 89 THR A CA 1
ATOM 674 C C . THR A 1 89 ? 20.075 -14.083 -16.248 1.00 52.22 89 THR A C 1
ATOM 676 O O . THR A 1 89 ? 21.143 -14.342 -15.701 1.00 52.22 89 THR A O 1
ATOM 679 N N . TRP A 1 90 ? 19.154 -15.016 -16.479 1.00 42.16 90 TRP A N 1
ATOM 680 C CA . TRP A 1 90 ? 19.500 -16.425 -16.491 1.00 42.16 90 TRP A CA 1
ATOM 681 C C . TRP A 1 90 ? 20.519 -16.604 -17.623 1.00 42.16 90 TRP A C 1
ATOM 683 O O . TRP A 1 90 ? 20.177 -16.311 -18.774 1.00 42.16 90 TRP A O 1
ATOM 693 N N . PRO A 1 91 ? 21.777 -17.001 -17.360 1.00 51.00 91 PRO A N 1
ATOM 694 C CA . PRO A 1 91 ? 22.691 -17.294 -18.452 1.00 51.00 91 PRO A CA 1
ATOM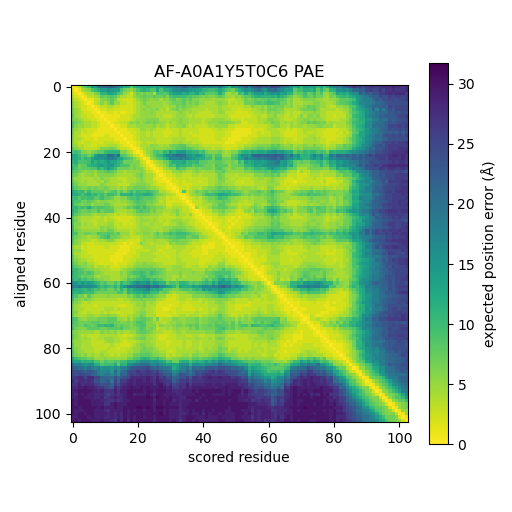 695 C C . PRO A 1 91 ? 22.103 -18.469 -19.256 1.00 51.00 91 PRO A C 1
ATOM 697 O O . PRO A 1 91 ? 21.769 -19.496 -18.659 1.00 51.00 91 PRO A O 1
ATOM 700 N N . PRO A 1 92 ? 21.956 -18.376 -20.592 1.00 52.47 92 PRO A N 1
ATOM 701 C CA . PRO A 1 92 ? 21.350 -19.435 -21.406 1.00 52.47 92 PRO A CA 1
ATOM 702 C C . PRO A 1 92 ? 22.265 -20.661 -21.607 1.00 52.47 92 PRO A C 1
ATOM 704 O O . PRO A 1 92 ? 22.248 -21.288 -22.664 1.00 52.47 92 PRO A O 1
ATOM 707 N N . SER A 1 93 ? 23.087 -21.037 -20.624 1.00 56.91 93 SER A N 1
ATOM 708 C CA . SER A 1 93 ? 24.008 -22.166 -20.777 1.00 56.91 93 SER A CA 1
ATOM 709 C C . SER A 1 93 ? 24.472 -22.778 -19.455 1.00 56.91 93 SER A C 1
ATOM 711 O O . SER A 1 93 ? 25.662 -22.801 -19.156 1.00 56.91 93 SER A O 1
ATOM 713 N N . CYS A 1 94 ? 23.564 -23.398 -18.708 1.00 48.50 94 CYS A N 1
ATOM 714 C CA . CYS A 1 94 ? 23.938 -24.658 -18.069 1.00 48.50 94 CYS A CA 1
ATOM 715 C C . CYS A 1 94 ? 23.591 -25.774 -19.058 1.00 48.50 94 CYS A C 1
ATOM 717 O O . CYS A 1 94 ? 22.537 -26.395 -18.971 1.00 48.50 94 CYS A O 1
ATOM 719 N N . ARG A 1 95 ? 24.475 -26.010 -20.043 1.00 49.78 95 ARG A N 1
ATOM 720 C CA . ARG A 1 95 ? 24.530 -27.332 -20.678 1.00 49.78 95 ARG A CA 1
ATOM 721 C C . ARG A 1 95 ? 24.837 -28.302 -19.546 1.00 49.78 95 ARG A C 1
ATOM 723 O O . ARG A 1 95 ? 25.933 -28.254 -18.994 1.00 49.78 95 ARG A O 1
ATOM 730 N N . CYS A 1 96 ? 23.894 -29.171 -19.210 1.00 47.72 96 CYS A N 1
ATOM 731 C CA . CYS A 1 96 ? 24.230 -30.427 -18.563 1.00 47.72 96 CYS A CA 1
ATOM 732 C C . CYS A 1 96 ? 25.233 -31.120 -19.492 1.00 47.72 96 CYS A C 1
ATOM 734 O O . CYS A 1 96 ? 24.861 -31.615 -20.556 1.00 47.72 96 CYS A O 1
ATOM 736 N N . TYR A 1 97 ? 26.520 -31.057 -19.153 1.00 46.69 97 TYR A N 1
ATOM 737 C CA . TYR A 1 97 ? 27.538 -31.870 -19.797 1.00 46.69 97 TYR A CA 1
ATOM 738 C C . TYR A 1 97 ? 27.231 -33.296 -19.348 1.00 46.69 97 TYR A C 1
ATOM 740 O O . TYR A 1 97 ? 27.584 -33.701 -18.243 1.00 46.69 97 TYR A O 1
ATOM 748 N N . GLY A 1 98 ? 26.433 -34.000 -20.152 1.00 45.53 98 GLY A N 1
ATOM 749 C CA . GLY A 1 98 ? 26.165 -35.412 -19.959 1.00 45.53 98 GLY A CA 1
ATOM 750 C C . GLY A 1 98 ? 27.502 -36.134 -19.913 1.00 45.53 98 GLY A C 1
ATOM 751 O O . GLY A 1 98 ? 28.229 -36.154 -20.904 1.00 45.53 98 GLY A O 1
ATOM 752 N N . M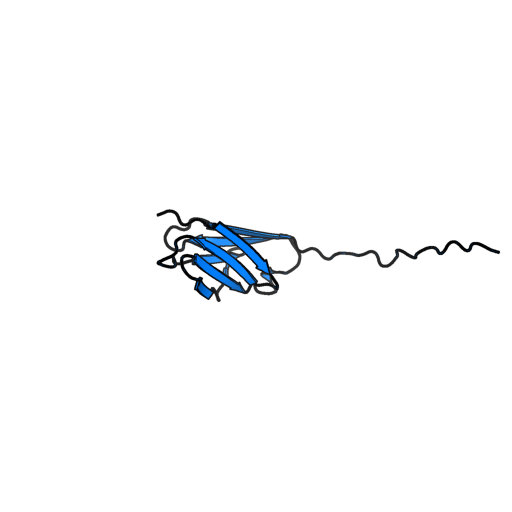ET A 1 99 ? 27.840 -36.674 -18.744 1.00 40.84 99 MET A N 1
ATOM 753 C CA . MET A 1 99 ? 28.861 -37.702 -18.616 1.00 40.84 99 MET A CA 1
ATOM 754 C C . MET A 1 99 ? 28.451 -38.853 -19.532 1.00 40.84 99 MET A C 1
ATOM 756 O O . MET A 1 99 ? 27.527 -39.602 -19.227 1.00 40.84 99 MET A O 1
ATOM 760 N N . SER A 1 100 ? 29.132 -38.973 -20.669 1.00 49.84 100 SER A N 1
ATOM 761 C CA . SER A 1 100 ? 29.192 -40.215 -21.427 1.00 49.84 100 SER A CA 1
ATOM 762 C C . SER A 1 100 ? 29.929 -41.237 -20.567 1.00 49.84 100 SER A C 1
ATOM 764 O O . SER A 1 100 ? 31.156 -41.292 -20.565 1.00 49.84 100 SER A O 1
ATOM 766 N N . SER A 1 101 ? 29.188 -42.015 -19.789 1.00 45.50 101 SER A N 1
ATOM 767 C CA . SER A 1 101 ? 29.669 -43.284 -19.257 1.00 45.50 101 SER A CA 1
ATOM 768 C C . SER A 1 101 ? 29.519 -44.327 -20.362 1.00 45.50 101 SER A C 1
ATOM 770 O O . SER A 1 101 ? 28.409 -44.784 -20.638 1.00 45.50 101 SER A O 1
ATOM 772 N N . SER A 1 102 ? 30.628 -44.640 -21.035 1.00 53.28 102 SER A N 1
ATOM 773 C CA . SER A 1 102 ? 30.733 -45.807 -21.911 1.00 53.28 102 SER A CA 1
ATOM 774 C C . SER A 1 102 ? 30.549 -47.079 -21.082 1.00 53.28 102 SER A C 1
ATOM 776 O O . SER A 1 102 ? 31.196 -47.232 -20.043 1.00 53.28 102 SER A O 1
ATOM 778 N N . PHE A 1 103 ? 29.649 -47.943 -21.548 1.00 54.41 103 PHE A N 1
ATOM 779 C CA . PHE A 1 103 ? 29.602 -49.365 -21.210 1.00 54.41 103 PHE A CA 1
ATOM 780 C C . PHE A 1 103 ? 30.726 -50.121 -21.924 1.00 54.41 103 PHE A C 1
ATOM 782 O O . PHE A 1 103 ? 31.133 -49.660 -23.018 1.00 54.41 103 PHE A O 1
#

Mean predicted aligned error: 10.69 Å

Secondary structure (DSSP, 8-state):
-----SEEEEETTEEEEEEES-SS---EEEEETTEEEP-EEEEEETTEEEEEEEPPTTTTSSEEEEEEEEETTT--EEEEEEEEE------S-----------

Foldseek 3Di:
DDFAFPDWDADPQKIKTKDFQPPDDADKWKDWPRDTADDWDWDDDPRMIMIIGRHDVVQLDAAWIKMFIAGPVPRHTRDIDIHHDHPPPPPPDPPPPPPPPDD

Solvent-accessible surface area (backbone atoms only — not comparable to full-atom values): 6438 Å² total; per-residue (Å²): 134,88,74,66,64,73,46,75,49,78,54,98,55,32,40,35,41,32,23,73,78,40,91,67,86,74,59,71,40,38,37,40,92,93,38,77,58,71,69,74,42,76,47,73,60,86,53,26,28,37,36,39,31,64,54,55,69,80,68,66,39,75,41,80,36,60,36,36,36,24,36,65,86,80,67,48,77,50,47,75,48,77,46,79,32,68,83,80,78,70,73,96,70,81,71,80,77,74,78,82,76,81,128

pLDDT: mean 77.21, std 14.24, range [40.84, 92.31]